Protein AF-A0A3M1QJX0-F1 (afdb_monomer)

Solvent-accessible surface area (backbone atoms only — not comparable to full-atom values): 4692 Å² total; per-residue (Å²): 112,66,52,76,44,77,38,100,75,57,67,60,66,70,38,75,47,75,45,71,44,55,94,65,46,46,88,49,65,35,44,25,31,25,74,41,58,28,44,93,64,100,63,49,51,91,93,53,71,51,9,28,36,34,36,58,74,59,76,53,69,72,51,48,53,36,49,53,52,50,50,52,56,51,52,62,69,69,76,111

pLDDT: mean 90.25, std 6.82, range [53.0, 97.56]

Foldseek 3Di:
DWDWDQDP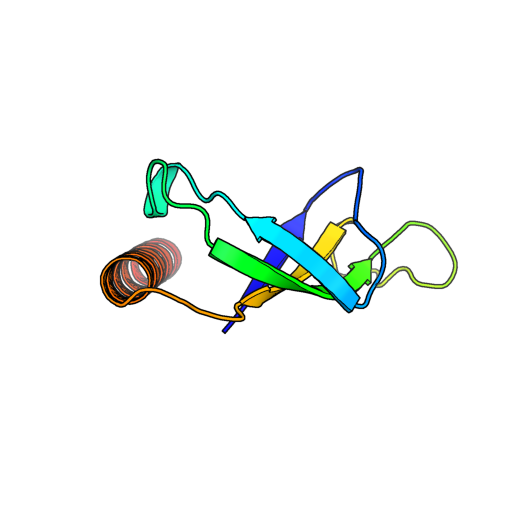DADDAQDWDWDDPCVQQNPHTFIKGFHAFADPDPRHDPPDHGTTIIDTDDAPPSSVVSVVVVVVVVVVVVVD

Mean predicted aligned error: 4.51 Å

Structure (mmCIF, N/CA/C/O backbone):
data_AF-A0A3M1QJX0-F1
#
_entry.id   AF-A0A3M1QJX0-F1
#
loop_
_atom_site.group_PDB
_atom_site.id
_atom_site.type_symbol
_atom_site.label_atom_id
_atom_site.label_alt_id
_atom_site.label_comp_id
_atom_site.label_asym_id
_atom_site.label_entity_id
_atom_site.label_seq_id
_atom_site.pdbx_PDB_ins_code
_atom_site.Cartn_x
_atom_site.Cartn_y
_atom_site.Cartn_z
_atom_site.occupancy
_atom_site.B_iso_or_equiv
_atom_site.auth_seq_id
_atom_site.auth_comp_id
_atom_site.auth_asym_id
_atom_site.auth_atom_id
_atom_site.pdbx_PDB_model_num
ATOM 1 N N . HIS A 1 1 ? -1.004 10.506 -1.977 1.00 80.25 1 HIS A N 1
ATOM 2 C CA . HIS A 1 1 ? -1.048 9.547 -0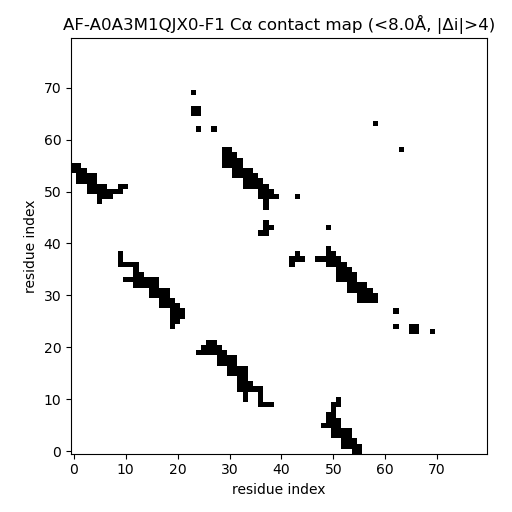.852 1.00 80.25 1 HIS A CA 1
ATOM 3 C C . HIS A 1 1 ? -0.700 8.163 -1.372 1.00 80.25 1 HIS A C 1
ATOM 5 O O . HIS A 1 1 ? -1.107 7.821 -2.478 1.00 80.25 1 HIS A O 1
ATOM 11 N N . GLY A 1 2 ? 0.095 7.395 -0.637 1.00 92.00 2 GLY A N 1
ATOM 12 C CA . GLY A 1 2 ? 0.554 6.090 -1.095 1.00 92.00 2 GLY A CA 1
ATOM 13 C C . GLY A 1 2 ? 1.341 5.363 -0.018 1.00 92.00 2 GLY A C 1
ATOM 14 O O . GLY A 1 2 ? 1.576 5.910 1.058 1.00 92.00 2 GLY A O 1
ATOM 15 N N . ALA A 1 3 ? 1.751 4.138 -0.321 1.00 92.81 3 ALA A N 1
ATOM 16 C CA . ALA A 1 3 ? 2.516 3.302 0.592 1.00 92.81 3 ALA A CA 1
ATOM 17 C C . ALA A 1 3 ? 3.589 2.512 -0.159 1.00 92.81 3 ALA A C 1
ATOM 19 O O . ALA A 1 3 ? 3.458 2.227 -1.353 1.00 92.81 3 ALA A O 1
ATOM 20 N N . PHE A 1 4 ? 4.645 2.135 0.558 1.00 93.75 4 PHE A N 1
ATOM 21 C CA . PHE A 1 4 ? 5.545 1.085 0.107 1.00 93.75 4 PHE A CA 1
ATOM 22 C C . PHE A 1 4 ? 5.089 -0.242 0.703 1.00 93.75 4 PHE A C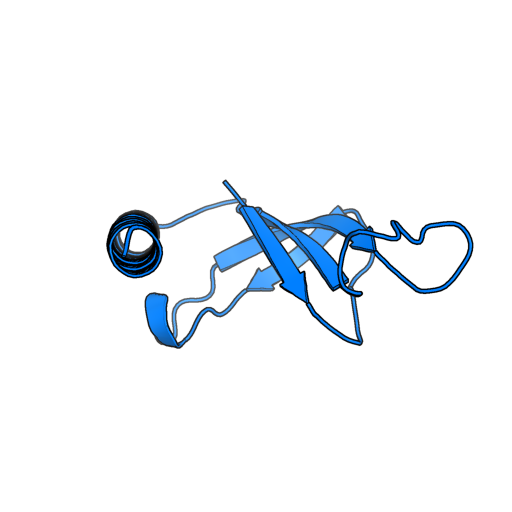 1
ATOM 24 O O . PHE A 1 4 ? 4.871 -0.350 1.907 1.00 93.75 4 PHE A O 1
ATOM 31 N N . LEU A 1 5 ? 4.944 -1.244 -0.152 1.00 93.69 5 LEU A N 1
ATOM 32 C CA . LEU A 1 5 ? 4.554 -2.591 0.222 1.00 93.69 5 LEU A CA 1
ATOM 33 C C . LEU A 1 5 ? 5.775 -3.480 0.071 1.00 93.69 5 LEU A C 1
ATOM 35 O O . LEU A 1 5 ? 6.202 -3.755 -1.053 1.00 93.69 5 LEU A O 1
ATOM 39 N N . GLU A 1 6 ? 6.329 -3.926 1.193 1.00 94.25 6 GLU A N 1
ATOM 40 C CA . GLU A 1 6 ? 7.305 -5.007 1.184 1.00 94.25 6 GLU A CA 1
ATOM 41 C C . GLU A 1 6 ? 6.597 -6.302 0.774 1.00 94.25 6 GLU A C 1
ATOM 43 O O . GLU A 1 6 ? 5.613 -6.721 1.384 1.00 94.25 6 GLU A O 1
ATOM 48 N N . THR A 1 7 ? 7.052 -6.908 -0.320 1.00 91.69 7 THR A N 1
ATOM 49 C CA . THR A 1 7 ? 6.455 -8.130 -0.859 1.00 91.69 7 THR A CA 1
ATOM 50 C C . THR A 1 7 ? 7.456 -8.879 -1.725 1.00 91.69 7 THR A C 1
ATOM 52 O O . THR A 1 7 ? 8.180 -8.292 -2.527 1.00 91.69 7 THR A O 1
ATOM 55 N N . ALA A 1 8 ? 7.445 -10.208 -1.621 1.00 89.88 8 ALA A N 1
ATOM 56 C CA . ALA A 1 8 ? 8.219 -11.082 -2.500 1.00 89.88 8 ALA A CA 1
ATOM 57 C C . ALA A 1 8 ? 7.665 -11.126 -3.938 1.00 89.88 8 ALA A C 1
ATOM 59 O O . ALA A 1 8 ? 8.332 -11.630 -4.840 1.00 89.88 8 ALA A O 1
ATOM 60 N N . ARG A 1 9 ? 6.436 -10.637 -4.158 1.00 90.12 9 ARG A N 1
ATOM 61 C CA . ARG A 1 9 ? 5.732 -10.693 -5.448 1.00 90.12 9 ARG A CA 1
ATOM 62 C C . ARG A 1 9 ? 5.213 -9.308 -5.847 1.00 90.12 9 ARG A C 1
ATOM 64 O O . ARG A 1 9 ? 4.002 -9.083 -5.832 1.00 90.12 9 ARG A O 1
ATOM 71 N N . PRO A 1 10 ? 6.101 -8.351 -6.166 1.00 91.12 10 PRO A N 1
ATOM 72 C CA . PRO A 1 10 ? 5.668 -7.045 -6.633 1.00 91.12 10 PRO A CA 1
ATOM 73 C C . PRO A 1 10 ? 4.992 -7.159 -7.999 1.00 91.12 10 PRO A C 1
ATOM 75 O O . PRO A 1 10 ? 5.398 -7.940 -8.861 1.00 91.12 10 PRO A O 1
ATOM 78 N N . THR A 1 11 ? 3.953 -6.356 -8.193 1.00 93.75 11 THR A N 1
ATOM 79 C CA . THR A 1 11 ? 3.232 -6.271 -9.466 1.00 93.75 11 THR A CA 1
ATOM 80 C C . THR A 1 11 ? 3.913 -5.256 -10.385 1.00 93.75 11 THR A C 1
ATOM 82 O O . THR A 1 11 ? 4.607 -4.351 -9.926 1.00 93.75 11 THR A O 1
ATOM 85 N N . LEU A 1 12 ? 3.733 -5.402 -11.698 1.00 91.62 12 LEU A N 1
ATOM 86 C CA . LEU A 1 12 ? 4.313 -4.501 -12.691 1.00 91.62 12 LEU A CA 1
ATOM 87 C C . LEU A 1 12 ? 3.894 -3.041 -12.475 1.00 91.62 12 LEU A C 1
ATOM 89 O O . LEU A 1 12 ? 2.759 -2.728 -12.116 1.00 91.62 12 LEU A O 1
ATOM 93 N N . ARG A 1 13 ? 4.816 -2.127 -12.782 1.00 93.44 13 ARG A N 1
ATOM 94 C CA . ARG A 1 13 ? 4.553 -0.686 -12.790 1.00 93.44 13 ARG A CA 1
ATOM 95 C C . ARG A 1 13 ? 3.340 -0.358 -13.670 1.00 93.44 13 ARG A C 1
ATOM 97 O O . ARG A 1 13 ? 3.206 -0.890 -14.767 1.00 93.44 13 ARG A O 1
ATOM 104 N N . ARG A 1 14 ? 2.520 0.593 -13.216 1.00 94.62 14 ARG A N 1
ATOM 105 C CA . ARG A 1 14 ? 1.227 1.034 -13.774 1.00 94.62 14 ARG A CA 1
ATOM 106 C C . ARG A 1 14 ? 0.069 0.050 -13.612 1.00 94.62 14 ARG A C 1
ATOM 108 O O . ARG A 1 14 ? -1.043 0.419 -13.976 1.00 94.62 14 ARG A O 1
ATOM 115 N N . ALA A 1 15 ? 0.288 -1.144 -13.062 1.00 96.25 15 ALA A N 1
ATOM 116 C CA . ALA A 1 15 ? -0.817 -2.037 -12.744 1.00 96.25 15 ALA A CA 1
ATOM 117 C C . ALA A 1 15 ? -1.729 -1.416 -11.679 1.00 96.25 15 ALA A C 1
ATOM 119 O O . ALA A 1 15 ? -1.247 -0.739 -10.766 1.00 96.25 15 ALA A O 1
ATOM 120 N N . ARG A 1 16 ? -3.031 -1.677 -11.806 1.00 96.44 16 ARG A N 1
ATOM 121 C CA . ARG A 1 16 ? -4.029 -1.389 -10.776 1.00 96.44 16 ARG A CA 1
ATOM 122 C C . ARG A 1 16 ? -4.204 -2.608 -9.885 1.00 96.44 16 ARG A C 1
ATOM 124 O O . ARG A 1 16 ? -4.232 -3.729 -10.389 1.00 96.44 16 ARG A O 1
ATOM 131 N N . ILE A 1 17 ? -4.300 -2.372 -8.587 1.00 95.31 17 ILE A N 1
ATOM 132 C CA . ILE A 1 17 ? -4.459 -3.392 -7.556 1.00 95.31 17 ILE A CA 1
ATOM 133 C C . ILE A 1 17 ? -5.501 -2.935 -6.536 1.00 95.31 17 ILE A C 1
ATOM 135 O O . ILE A 1 17 ? -5.754 -1.740 -6.385 1.00 95.31 17 ILE A O 1
ATOM 139 N N . GLU A 1 18 ? -6.040 -3.892 -5.793 1.00 94.88 18 GLU A N 1
ATOM 140 C CA . GLU A 1 18 ? -6.820 -3.637 -4.588 1.00 94.88 18 GLU A CA 1
ATOM 141 C C . GLU A 1 18 ? -5.943 -3.914 -3.366 1.00 94.88 18 GLU A C 1
ATOM 143 O O . GLU A 1 18 ? -5.397 -5.008 -3.208 1.00 94.88 18 GLU A O 1
ATOM 148 N N . LEU A 1 19 ? -5.755 -2.900 -2.525 1.00 93.44 19 LEU A N 1
ATOM 149 C CA . LEU A 1 19 ? -4.914 -2.975 -1.340 1.00 93.44 19 LEU A CA 1
ATOM 150 C C . LEU A 1 19 ? -5.773 -3.097 -0.083 1.00 93.44 19 LEU A C 1
ATOM 152 O O . LEU A 1 19 ? -6.462 -2.154 0.294 1.00 93.44 19 LEU A O 1
ATOM 156 N N . GLY A 1 20 ? -5.662 -4.227 0.609 1.00 92.94 20 GLY A N 1
ATOM 157 C CA . GLY A 1 20 ? -6.176 -4.372 1.968 1.00 92.94 20 GLY A CA 1
ATOM 158 C C . GLY A 1 20 ? -5.142 -3.935 3.003 1.00 92.94 20 GLY A C 1
ATOM 159 O O . GLY A 1 20 ? -3.970 -4.307 2.913 1.00 92.94 20 GLY A O 1
ATOM 160 N N . ILE A 1 21 ? -5.579 -3.194 4.024 1.00 91.00 21 ILE A N 1
ATOM 161 C CA . ILE A 1 21 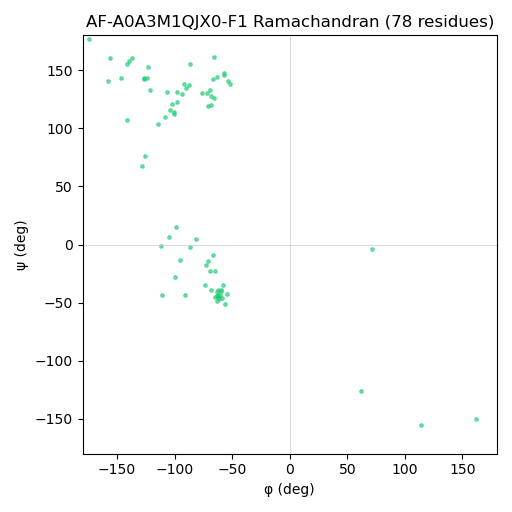? -4.767 -2.883 5.212 1.00 91.00 21 ILE A CA 1
ATOM 162 C C . ILE A 1 21 ? -5.566 -3.310 6.450 1.00 91.00 21 ILE A C 1
ATOM 164 O O . ILE A 1 21 ? -6.132 -2.456 7.132 1.00 91.00 21 ILE A O 1
ATOM 168 N N . PRO A 1 22 ? -5.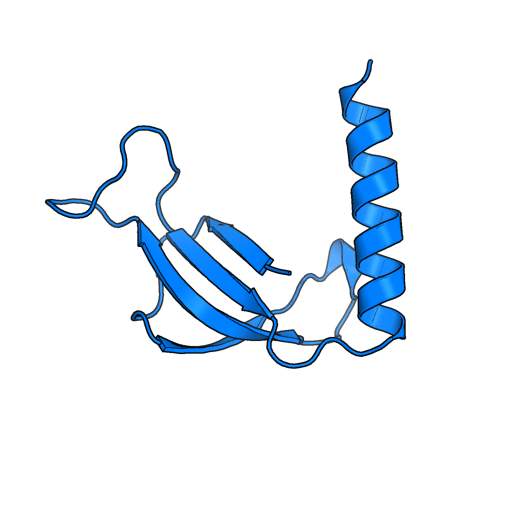639 -4.619 6.769 1.00 90.44 22 PRO A N 1
ATOM 169 C CA . PRO A 1 22 ? -6.654 -5.137 7.689 1.00 90.44 22 PRO A CA 1
ATOM 170 C C . PRO A 1 22 ? -6.653 -4.508 9.081 1.00 90.44 22 PRO A C 1
ATOM 172 O O . PRO A 1 22 ? -7.702 -4.290 9.673 1.00 90.44 22 PRO A O 1
ATOM 175 N N . ARG A 1 23 ? -5.472 -4.161 9.601 1.00 88.19 23 ARG A N 1
ATOM 176 C CA . ARG A 1 23 ? -5.342 -3.532 10.924 1.00 88.19 23 ARG A CA 1
ATOM 177 C C . ARG A 1 23 ? -5.797 -2.072 10.977 1.00 88.19 23 ARG A C 1
ATOM 179 O O . ARG A 1 23 ? -5.987 -1.565 12.073 1.00 88.19 23 ARG A O 1
ATOM 186 N N . VAL A 1 24 ? -5.922 -1.405 9.832 1.00 90.38 24 VAL A N 1
ATOM 187 C CA . VAL A 1 24 ? -6.260 0.026 9.744 1.00 90.38 24 VAL A CA 1
ATOM 188 C C . VAL A 1 24 ? -7.653 0.218 9.157 1.00 90.38 24 VAL A C 1
ATOM 190 O O . VAL A 1 24 ? -8.437 1.008 9.664 1.00 90.38 24 VAL A O 1
ATOM 193 N N . LEU A 1 25 ? -7.959 -0.532 8.101 1.00 89.81 25 LEU A N 1
ATOM 194 C CA . LEU A 1 25 ? -9.152 -0.371 7.274 1.00 89.81 25 LEU A CA 1
ATOM 195 C C . LEU A 1 25 ? -10.147 -1.531 7.410 1.00 89.81 25 LEU A C 1
ATOM 197 O O . LEU A 1 25 ? -11.195 -1.517 6.770 1.00 89.81 25 LEU A O 1
ATOM 201 N N . GLY A 1 26 ? -9.830 -2.554 8.211 1.00 90.25 26 GLY A N 1
ATOM 202 C CA . GLY A 1 26 ? -10.646 -3.762 8.295 1.00 90.25 26 GLY A CA 1
ATOM 203 C C . GLY A 1 26 ? -10.720 -4.478 6.945 1.00 90.25 26 GLY A C 1
ATOM 204 O O . GLY A 1 26 ? -9.699 -4.787 6.336 1.00 90.25 26 GLY A O 1
ATOM 205 N N . GLU A 1 27 ? -11.933 -4.736 6.467 1.00 89.69 27 GLU A N 1
ATOM 206 C CA . GLU A 1 27 ? -12.170 -5.427 5.191 1.00 89.69 27 GLU A CA 1
ATOM 207 C C . GLU A 1 27 ? -12.196 -4.483 3.978 1.00 89.69 27 GLU A C 1
ATOM 209 O O . GLU A 1 27 ? -12.328 -4.940 2.843 1.00 89.69 27 GLU A O 1
ATOM 214 N N . VAL A 1 28 ? -12.052 -3.169 4.186 1.00 89.31 28 VAL A N 1
ATOM 215 C CA . VAL A 1 28 ? -12.065 -2.197 3.089 1.00 89.31 28 VAL A CA 1
ATOM 216 C C . VAL A 1 28 ? -10.814 -2.359 2.225 1.00 89.31 28 VAL A C 1
ATOM 218 O O . VAL A 1 28 ? -9.678 -2.326 2.710 1.00 89.31 28 VAL A O 1
ATOM 221 N N . LEU A 1 29 ? -11.039 -2.490 0.919 1.00 92.38 29 LEU A N 1
ATOM 222 C CA . LEU A 1 29 ? -9.998 -2.526 -0.099 1.00 92.38 29 LEU A CA 1
ATOM 223 C C . LEU A 1 29 ? -9.836 -1.147 -0.743 1.00 92.38 29 LEU A C 1
ATOM 225 O O . LEU A 1 29 ? -10.810 -0.525 -1.167 1.00 92.38 29 LEU A O 1
ATOM 229 N N . LEU A 1 30 ? -8.594 -0.676 -0.837 1.00 93.50 30 LEU A N 1
ATOM 230 C CA . LEU A 1 30 ? -8.251 0.587 -1.480 1.00 93.50 30 LEU A CA 1
ATOM 231 C C . LEU A 1 30 ? -7.767 0.364 -2.915 1.00 93.50 30 LEU A C 1
ATOM 233 O O . LEU A 1 30 ? -6.758 -0.323 -3.106 1.00 93.50 30 LEU A O 1
ATOM 237 N N . PRO A 1 31 ? -8.403 0.980 -3.926 1.00 95.19 31 PRO A N 1
ATOM 238 C CA . PRO A 1 31 ? -7.872 0.966 -5.278 1.00 95.19 31 PRO A CA 1
ATOM 239 C C . PRO A 1 31 ? -6.556 1.745 -5.319 1.00 95.19 31 PRO A C 1
ATOM 241 O O . PRO A 1 31 ? -6.471 2.907 -4.902 1.00 95.19 31 PRO A O 1
ATOM 244 N N . ALA A 1 32 ? -5.515 1.096 -5.827 1.00 96.56 32 ALA A N 1
ATOM 245 C CA . ALA A 1 32 ? -4.182 1.663 -5.910 1.00 96.56 32 ALA A CA 1
ATOM 246 C C . ALA A 1 32 ? -3.494 1.301 -7.225 1.00 96.56 32 ALA A C 1
ATOM 248 O O . ALA A 1 32 ? -3.800 0.305 -7.880 1.00 96.56 32 ALA A O 1
ATOM 249 N N . ARG A 1 33 ? -2.502 2.105 -7.592 1.00 97.56 33 ARG A N 1
ATOM 250 C CA . ARG A 1 33 ? -1.697 1.931 -8.794 1.00 97.56 33 ARG A CA 1
ATOM 251 C C . ARG A 1 33 ? -0.229 1.793 -8.434 1.00 97.56 33 ARG A C 1
ATOM 253 O O . ARG A 1 33 ? 0.315 2.607 -7.693 1.00 97.56 33 ARG A O 1
ATOM 260 N N . VAL A 1 34 ? 0.447 0.805 -9.010 1.00 96.81 34 VAL A N 1
ATOM 261 C CA . VAL A 1 34 ? 1.888 0.617 -8.809 1.00 96.81 34 VAL A CA 1
ATOM 262 C C . VAL A 1 34 ? 2.662 1.718 -9.534 1.00 96.81 34 VAL A C 1
ATOM 264 O O . VAL A 1 34 ? 2.611 1.822 -10.761 1.00 96.81 34 VAL A O 1
ATOM 267 N N .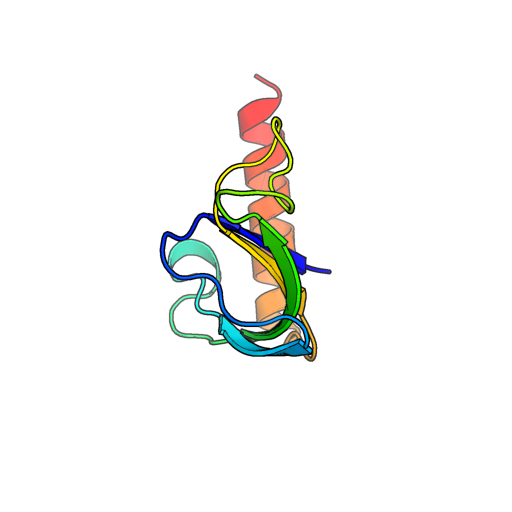 VAL A 1 35 ? 3.430 2.526 -8.805 1.00 96.19 35 VAL A N 1
ATOM 268 C CA . VAL A 1 35 ? 4.227 3.622 -9.387 1.00 96.19 35 VAL A CA 1
ATOM 269 C C . VAL A 1 35 ? 5.697 3.251 -9.573 1.00 96.19 35 VAL A C 1
ATOM 271 O O . VAL A 1 35 ? 6.342 3.742 -10.510 1.00 96.19 35 VAL A O 1
ATOM 274 N N . SER A 1 36 ? 6.210 2.337 -8.748 1.00 93.75 36 SER A N 1
ATOM 275 C CA . SER A 1 36 ? 7.554 1.769 -8.865 1.00 93.75 36 SER A CA 1
ATOM 276 C C . SER A 1 36 ? 7.646 0.394 -8.199 1.00 93.75 36 SER A C 1
ATOM 278 O O . SER A 1 36 ? 6.821 0.032 -7.363 1.00 93.75 36 SER A O 1
ATOM 280 N N . THR A 1 37 ? 8.667 -0.372 -8.572 1.00 93.38 37 THR A N 1
ATOM 281 C CA . THR A 1 37 ? 9.001 -1.671 -7.979 1.00 93.38 37 THR A CA 1
ATOM 282 C C . THR A 1 37 ? 10.454 -1.653 -7.536 1.00 93.38 37 THR A C 1
ATOM 284 O O . THR A 1 37 ? 11.294 -1.086 -8.237 1.00 93.38 37 THR A O 1
ATOM 287 N N . ASN A 1 38 ? 10.751 -2.295 -6.412 1.00 91.88 38 ASN A N 1
ATOM 288 C CA . ASN A 1 38 ? 12.108 -2.577 -5.975 1.00 91.88 38 ASN A CA 1
ATOM 289 C C . ASN A 1 38 ? 12.315 -4.092 -5.977 1.00 91.88 38 ASN A C 1
ATOM 291 O O . ASN A 1 38 ? 11.797 -4.795 -5.112 1.00 91.88 38 ASN A O 1
ATOM 295 N N . VAL A 1 39 ? 13.015 -4.600 -6.984 1.00 86.69 39 VAL A N 1
ATOM 296 C CA . VAL A 1 39 ? 13.235 -6.038 -7.193 1.00 86.69 39 VAL A CA 1
ATOM 297 C C . VAL A 1 39 ? 14.730 -6.333 -7.255 1.00 86.69 39 VAL A C 1
ATOM 299 O O . VAL A 1 39 ? 15.491 -5.452 -7.666 1.00 86.69 39 VAL A O 1
ATOM 302 N N . PRO A 1 40 ? 15.163 -7.556 -6.895 1.00 80.69 40 PRO A N 1
AT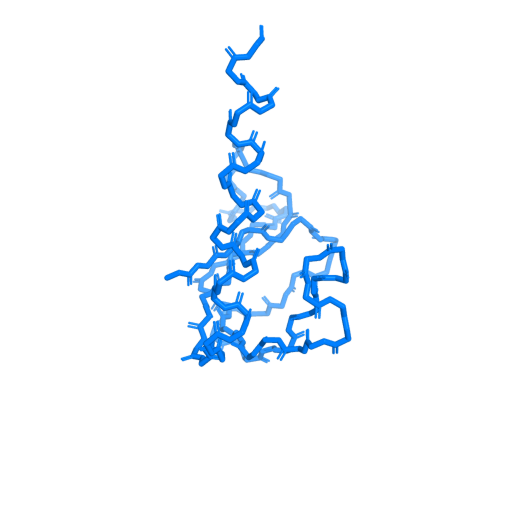OM 303 C CA . PRO A 1 40 ? 16.546 -7.976 -7.087 1.00 80.69 40 PRO A CA 1
ATOM 304 C C . PRO A 1 40 ? 17.018 -7.742 -8.532 1.00 80.69 40 PRO A C 1
ATOM 306 O O . PRO A 1 40 ? 16.284 -8.016 -9.483 1.00 80.69 40 PRO A O 1
ATOM 309 N N . GLY A 1 41 ? 18.252 -7.259 -8.698 1.00 79.94 41 GLY A N 1
ATOM 310 C CA . GLY A 1 41 ? 18.876 -6.999 -10.002 1.00 79.94 41 GLY A CA 1
ATOM 311 C C . GLY A 1 41 ? 19.144 -5.515 -10.268 1.00 79.94 41 GLY A C 1
ATOM 312 O O . GLY A 1 41 ? 19.267 -4.718 -9.342 1.00 79.94 41 GLY A O 1
ATOM 313 N N . ASN A 1 42 ? 19.221 -5.130 -11.546 1.00 72.56 42 ASN A N 1
ATOM 314 C CA . ASN A 1 42 ? 19.654 -3.789 -11.982 1.00 72.56 42 ASN A CA 1
ATOM 315 C C . ASN A 1 42 ? 18.702 -2.637 -11.602 1.00 72.56 42 ASN A C 1
ATOM 317 O O . ASN A 1 42 ? 19.042 -1.474 -11.800 1.00 72.56 42 ASN A O 1
ATOM 321 N N . LEU A 1 43 ? 17.509 -2.944 -11.086 1.00 70.81 43 LEU A N 1
ATOM 322 C CA . LEU A 1 43 ? 16.523 -1.963 -10.616 1.00 70.81 43 LEU A CA 1
ATOM 323 C C . LEU A 1 43 ? 16.452 -1.889 -9.082 1.00 70.81 43 LEU A C 1
ATOM 325 O O . LEU A 1 43 ? 15.581 -1.199 -8.550 1.00 70.81 43 LEU A O 1
ATOM 329 N N . SER A 1 44 ? 17.351 -2.593 -8.386 1.00 80.62 44 SER A N 1
ATOM 330 C CA . SER A 1 44 ? 17.397 -2.614 -6.929 1.00 80.62 44 SER A CA 1
ATOM 331 C C . SER A 1 44 ? 17.907 -1.287 -6.371 1.00 80.62 44 SER A C 1
ATOM 333 O O . SER A 1 44 ? 18.937 -0.752 -6.784 1.00 80.62 44 SER A O 1
ATOM 335 N N . ARG A 1 45 ? 17.166 -0.757 -5.404 1.00 83.31 45 ARG A N 1
ATOM 336 C CA . ARG A 1 45 ? 17.534 0.385 -4.578 1.00 83.31 45 ARG A CA 1
ATOM 337 C C . ARG A 1 45 ? 18.034 -0.171 -3.243 1.00 83.31 45 ARG A C 1
ATOM 339 O O . ARG A 1 45 ? 17.223 -0.723 -2.501 1.00 83.31 45 ARG A O 1
ATOM 346 N N . PRO A 1 46 ? 19.328 -0.009 -2.911 1.00 80.56 46 PRO A N 1
ATOM 347 C CA . PRO A 1 46 ? 19.961 -0.727 -1.799 1.00 80.56 46 PRO A CA 1
ATOM 348 C C . PRO A 1 46 ? 19.402 -0.361 -0.417 1.00 80.56 46 PRO A C 1
ATOM 350 O O . PRO A 1 46 ? 19.484 -1.163 0.503 1.00 80.56 46 PRO A O 1
ATOM 353 N N . ASN A 1 47 ? 18.790 0.818 -0.281 1.00 84.06 47 ASN A N 1
ATOM 354 C CA . ASN A 1 47 ? 18.218 1.302 0.980 1.00 84.06 47 ASN A CA 1
ATOM 355 C C . ASN A 1 47 ? 16.697 1.083 1.079 1.00 84.06 47 ASN A C 1
ATOM 357 O O . ASN A 1 47 ? 16.038 1.719 1.897 1.00 84.06 47 ASN A O 1
ATOM 361 N N . LEU A 1 48 ? 16.119 0.244 0.216 1.00 83.56 48 LEU A N 1
ATOM 362 C CA . LEU A 1 48 ? 14.695 -0.091 0.226 1.00 83.56 48 LEU A CA 1
ATOM 363 C C . LEU A 1 48 ? 14.522 -1.615 0.279 1.00 83.56 48 LEU A C 1
ATOM 365 O O . LEU A 1 48 ? 15.262 -2.329 -0.401 1.00 83.56 48 LEU A O 1
ATOM 369 N N . PRO A 1 49 ? 13.525 -2.127 1.021 1.00 89.06 49 PRO A N 1
ATOM 370 C CA . PRO A 1 49 ? 13.184 -3.542 0.974 1.00 89.06 49 PRO A CA 1
ATOM 371 C C . PRO A 1 49 ? 12.641 -3.925 -0.408 1.00 89.06 49 PRO A C 1
ATOM 373 O O . PRO A 1 49 ? 12.236 -3.067 -1.201 1.00 89.06 49 PRO A O 1
ATOM 376 N N . HIS A 1 50 ? 12.638 -5.219 -0.725 1.00 92.25 50 HIS A N 1
ATOM 377 C CA . HIS A 1 50 ? 12.034 -5.696 -1.968 1.00 92.25 50 HIS A CA 1
ATOM 378 C C . HIS A 1 50 ? 10.512 -5.548 -1.914 1.00 92.25 50 HIS A C 1
ATOM 380 O O . HIS A 1 50 ? 9.870 -5.903 -0.927 1.00 92.25 50 HIS A O 1
ATOM 386 N N . GLY A 1 51 ? 9.922 -5.010 -2.976 1.00 95.00 51 GLY A N 1
ATOM 387 C CA . GLY A 1 51 ? 8.504 -4.695 -2.968 1.00 95.00 51 GLY A CA 1
ATOM 388 C C . GLY A 1 51 ? 8.077 -3.711 -4.043 1.00 95.00 51 GLY A C 1
ATOM 389 O O . GLY A 1 51 ? 8.654 -3.6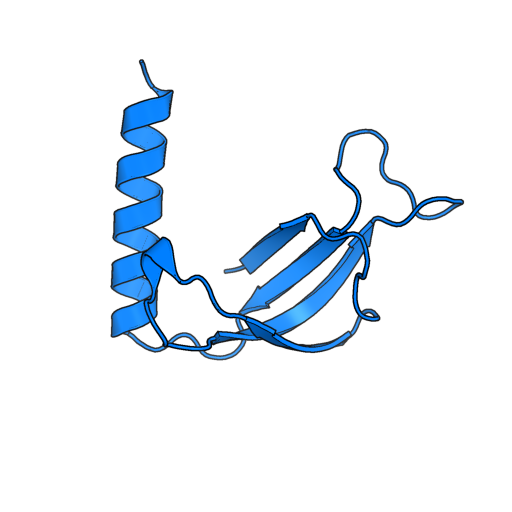52 -5.132 1.00 95.00 51 GLY A O 1
ATOM 390 N N . MET A 1 52 ? 7.037 -2.938 -3.747 1.00 95.50 52 MET A N 1
ATOM 391 C CA . MET A 1 52 ? 6.475 -1.962 -4.676 1.00 95.50 52 MET A CA 1
ATOM 392 C C . MET A 1 52 ? 5.928 -0.727 -3.972 1.00 95.50 52 MET A C 1
ATOM 394 O O . MET A 1 52 ? 5.327 -0.822 -2.906 1.00 95.50 52 MET A O 1
ATOM 398 N N . ALA A 1 53 ? 6.102 0.435 -4.598 1.00 95.31 53 ALA A N 1
ATOM 399 C CA . ALA A 1 53 ? 5.420 1.650 -4.185 1.00 95.31 53 ALA A CA 1
ATOM 400 C C . ALA A 1 53 ? 4.093 1.763 -4.932 1.00 95.31 53 ALA A C 1
ATOM 402 O O . ALA A 1 53 ? 4.038 1.589 -6.157 1.00 95.31 53 ALA A O 1
ATOM 403 N N . VAL A 1 54 ? 3.041 2.095 -4.195 1.00 96.44 54 VAL A N 1
ATOM 404 C CA . VAL A 1 54 ? 1.693 2.251 -4.727 1.00 96.44 54 VAL A CA 1
ATOM 405 C C . VAL A 1 54 ? 1.150 3.632 -4.397 1.00 96.44 54 VAL A C 1
ATOM 407 O O . VAL A 1 54 ? 1.410 4.182 -3.329 1.00 96.44 54 VAL A O 1
ATOM 410 N N . GLU A 1 55 ? 0.399 4.190 -5.332 1.00 96.75 55 GLU A N 1
ATOM 411 C CA . GLU A 1 55 ? -0.357 5.426 -5.176 1.00 96.75 55 GLU A CA 1
ATOM 412 C C . GLU A 1 55 ? -1.838 5.077 -5.060 1.00 96.75 55 GLU A C 1
ATOM 414 O O . GLU A 1 55 ? -2.342 4.288 -5.858 1.00 96.75 55 GLU A O 1
ATOM 419 N N . PHE A 1 56 ? -2.529 5.635 -4.070 1.00 95.12 56 PHE A N 1
ATOM 420 C CA . PHE A 1 56 ? -3.963 5.404 -3.896 1.00 95.12 56 PHE A CA 1
ATOM 421 C C . PHE A 1 56 ? -4.749 6.227 -4.929 1.00 95.12 56 PHE A C 1
ATOM 423 O O . PHE A 1 56 ? -4.485 7.419 -5.076 1.00 95.12 56 PHE A O 1
ATOM 430 N N . GLU A 1 57 ? -5.689 5.607 -5.652 1.00 94.12 57 GLU A N 1
ATOM 431 C CA . GLU A 1 57 ? -6.444 6.272 -6.731 1.00 94.12 57 GLU A CA 1
ATOM 432 C C . GLU A 1 57 ? -7.748 6.914 -6.225 1.00 94.12 57 GLU A C 1
ATOM 434 O O . GLU A 1 57 ? -8.058 8.045 -6.588 1.00 94.12 57 GLU A O 1
ATOM 439 N N . ALA A 1 58 ? -8.500 6.217 -5.370 1.00 89.94 58 ALA A N 1
ATOM 440 C CA . ALA A 1 58 ? -9.732 6.722 -4.766 1.00 89.94 58 ALA A CA 1
ATOM 441 C C . ALA A 1 58 ? -9.807 6.251 -3.312 1.00 89.94 58 ALA A C 1
ATOM 443 O O . ALA A 1 58 ? -10.025 5.071 -3.049 1.00 89.94 58 ALA A O 1
ATOM 444 N N . VAL A 1 59 ? -9.587 7.169 -2.371 1.00 90.38 59 VAL A N 1
ATOM 445 C CA . VAL A 1 59 ? -9.622 6.875 -0.933 1.00 90.38 59 VAL A CA 1
ATOM 446 C C . VAL A 1 59 ? -10.975 7.334 -0.384 1.00 90.38 59 VAL A C 1
ATOM 448 O O . VAL A 1 59 ? -11.228 8.540 -0.381 1.00 90.38 59 VAL A O 1
ATOM 451 N N . PRO A 1 60 ? -11.861 6.419 0.056 1.00 89.81 60 PRO A N 1
ATOM 452 C CA . PRO A 1 60 ? -13.093 6.793 0.748 1.00 89.81 60 PRO A CA 1
ATOM 453 C C . PRO A 1 60 ? -12.787 7.634 1.991 1.00 89.81 60 PRO A C 1
ATOM 455 O O . PRO A 1 60 ? -11.767 7.411 2.641 1.00 89.81 60 PRO A O 1
ATOM 458 N N . ALA A 1 61 ? -13.674 8.564 2.353 1.00 90.44 61 ALA A N 1
ATOM 459 C CA . ALA A 1 61 ? -13.457 9.465 3.492 1.00 90.44 61 ALA A CA 1
ATOM 460 C C . ALA A 1 61 ? -13.164 8.703 4.799 1.00 90.44 61 ALA A C 1
ATOM 462 O O . ALA A 1 61 ? -12.218 9.029 5.508 1.00 90.44 61 ALA A O 1
ATOM 463 N N . GLU A 1 62 ? -13.905 7.623 5.049 1.00 88.19 62 GLU A N 1
ATOM 464 C CA . GLU A 1 62 ? -13.720 6.734 6.205 1.00 88.19 62 GLU A CA 1
ATOM 465 C C . GLU A 1 62 ? -12.319 6.101 6.234 1.00 88.19 62 GLU A C 1
ATOM 467 O O . GLU A 1 62 ? -11.687 5.998 7.286 1.00 88.19 62 GLU A O 1
ATOM 472 N N . ALA A 1 63 ? -11.796 5.711 5.067 1.00 90.88 63 ALA A N 1
ATOM 473 C CA . ALA A 1 63 ? -10.457 5.149 4.951 1.00 90.88 63 ALA A CA 1
ATOM 474 C C . ALA A 1 63 ? -9.368 6.217 5.110 1.00 90.88 63 ALA A C 1
ATOM 476 O O . ALA A 1 63 ? -8.317 5.929 5.680 1.00 90.88 63 ALA A O 1
ATOM 477 N N . ALA A 1 64 ? -9.609 7.441 4.629 1.00 91.88 64 ALA A N 1
ATOM 478 C CA . ALA A 1 64 ? -8.693 8.563 4.810 1.00 91.88 64 ALA A CA 1
ATOM 479 C C . ALA A 1 64 ? -8.544 8.913 6.297 1.00 91.88 64 ALA A C 1
ATOM 481 O O . ALA A 1 64 ? -7.422 8.952 6.795 1.00 91.88 64 ALA A O 1
ATOM 482 N N . GLU A 1 65 ? -9.657 9.053 7.021 1.00 92.88 65 GLU A N 1
ATOM 483 C CA . GLU A 1 65 ? -9.654 9.339 8.461 1.00 92.88 65 GLU A CA 1
ATOM 484 C C . GLU A 1 65 ? -8.956 8.225 9.261 1.00 92.88 65 GLU A C 1
ATOM 486 O O . GLU A 1 65 ? -8.123 8.493 10.129 1.00 92.88 65 GLU A O 1
ATOM 491 N N . ALA A 1 66 ? -9.237 6.957 8.939 1.00 92.56 66 ALA A N 1
ATOM 492 C CA . ALA A 1 66 ? -8.586 5.821 9.587 1.00 92.56 66 ALA A CA 1
ATOM 493 C C . ALA A 1 66 ? -7.068 5.784 9.332 1.00 92.56 66 ALA A C 1
ATOM 495 O O . ALA A 1 66 ? -6.298 5.502 10.254 1.00 92.56 66 ALA A O 1
ATOM 496 N N . LEU A 1 67 ? -6.630 6.088 8.103 1.00 92.31 67 LEU A N 1
ATOM 497 C CA . LEU A 1 67 ? -5.212 6.185 7.751 1.00 92.31 67 LEU A CA 1
ATOM 498 C C . LEU A 1 67 ? -4.524 7.340 8.482 1.00 92.31 67 LEU A C 1
ATOM 500 O O . LEU A 1 67 ? -3.439 7.140 9.021 1.00 92.31 67 LEU A O 1
ATOM 504 N N . GLU A 1 68 ? -5.138 8.522 8.523 1.00 93.62 68 GLU A N 1
ATOM 505 C CA . GLU A 1 68 ? -4.592 9.693 9.216 1.00 93.62 68 GLU A CA 1
ATOM 506 C C . GLU A 1 68 ? -4.438 9.436 10.717 1.00 93.62 68 GLU A C 1
ATOM 508 O O . GLU A 1 68 ? -3.358 9.657 11.269 1.00 93.62 68 GLU A O 1
ATOM 513 N N . ARG A 1 69 ? -5.470 8.875 11.361 1.00 94.19 69 ARG A N 1
ATOM 514 C CA . ARG A 1 69 ? -5.406 8.478 12.774 1.00 94.19 69 ARG A CA 1
ATOM 515 C C . ARG A 1 69 ? -4.292 7.464 13.025 1.00 94.19 69 ARG A C 1
ATOM 517 O O . ARG A 1 69 ? -3.510 7.632 13.956 1.00 94.19 69 ARG A O 1
ATOM 524 N N . TYR A 1 70 ? -4.184 6.440 12.179 1.00 92.81 70 TYR A N 1
ATOM 525 C CA . TYR A 1 70 ? -3.135 5.431 12.313 1.00 92.81 70 TYR A CA 1
ATOM 526 C C . TYR A 1 70 ? -1.728 6.028 12.172 1.00 92.81 70 TYR A C 1
ATOM 528 O O . TYR A 1 70 ? -0.832 5.687 12.944 1.00 92.81 70 TYR A O 1
ATOM 536 N N . LEU A 1 71 ? -1.515 6.925 11.203 1.00 92.38 71 LEU A N 1
ATOM 537 C CA . LEU A 1 71 ? -0.226 7.594 11.017 1.00 92.38 71 LEU A CA 1
ATOM 538 C C . LEU A 1 71 ? 0.137 8.445 12.237 1.00 92.38 71 LEU A C 1
ATOM 540 O O . LEU A 1 71 ? 1.252 8.317 12.741 1.00 92.38 71 LEU A O 1
ATOM 544 N N . TRP A 1 72 ? -0.818 9.216 12.764 1.00 94.00 72 TRP A N 1
ATOM 545 C CA . TRP A 1 72 ? -0.633 9.999 13.985 1.00 94.00 72 TRP A CA 1
ATOM 546 C C . TRP A 1 72 ? -0.204 9.119 15.169 1.00 94.00 72 TRP A C 1
ATOM 548 O O . TRP A 1 72 ? 0.792 9.401 15.833 1.00 94.00 72 TRP A O 1
ATOM 558 N N . GLU A 1 73 ? -0.924 8.023 15.434 1.00 93.44 73 GLU A N 1
ATOM 559 C CA . GLU A 1 73 ? -0.609 7.096 16.532 1.00 93.44 73 GLU A CA 1
ATOM 560 C C . GLU A 1 73 ? 0.795 6.487 16.388 1.00 93.44 73 GLU A C 1
ATOM 562 O O . GLU A 1 73 ? 1.533 6.354 17.369 1.00 93.44 73 GLU A O 1
ATOM 567 N N . ARG A 1 74 ? 1.191 6.137 15.157 1.00 91.19 74 ARG A N 1
ATOM 568 C CA . ARG A 1 74 ? 2.518 5.578 14.868 1.00 91.19 74 ARG A CA 1
ATOM 569 C C . ARG A 1 74 ? 3.637 6.595 15.056 1.00 91.19 74 ARG A C 1
ATOM 571 O O . ARG A 1 74 ? 4.686 6.211 15.567 1.00 91.19 74 ARG A O 1
ATOM 578 N N . GLU A 1 75 ? 3.427 7.850 14.671 1.00 91.81 75 GLU A N 1
ATOM 579 C CA . GLU A 1 75 ? 4.397 8.928 14.887 1.00 91.81 75 GLU A CA 1
ATOM 580 C C . GLU A 1 75 ? 4.634 9.170 16.380 1.00 91.81 75 GLU A C 1
ATOM 582 O O . GLU A 1 75 ? 5.784 9.222 16.814 1.00 91.81 75 GLU A O 1
ATOM 587 N N . GLN A 1 76 ? 3.568 9.213 17.186 1.00 92.81 76 GLN A N 1
ATOM 588 C CA . GLN A 1 76 ? 3.687 9.368 18.640 1.00 92.81 76 GLN A CA 1
ATOM 589 C C . GLN A 1 76 ? 4.445 8.200 19.287 1.00 92.81 76 GLN A C 1
ATOM 591 O O . GLN A 1 76 ? 5.270 8.413 20.170 1.00 92.81 76 GLN A O 1
ATOM 596 N N . ALA A 1 77 ? 4.213 6.968 18.826 1.00 90.62 77 ALA A N 1
ATOM 597 C CA . ALA A 1 77 ? 4.900 5.786 19.348 1.00 90.62 77 ALA A CA 1
ATOM 598 C C . ALA A 1 77 ? 6.398 5.724 18.991 1.00 90.62 77 ALA A C 1
ATOM 600 O O . ALA A 1 77 ? 7.142 5.005 19.650 1.00 90.62 77 ALA A O 1
ATOM 601 N N . LEU A 1 78 ? 6.827 6.417 17.931 1.00 83.81 78 LEU A N 1
ATOM 602 C CA . LEU A 1 78 ? 8.220 6.456 17.467 1.00 83.81 78 LEU A CA 1
ATOM 603 C C . LEU A 1 78 ? 9.007 7.658 18.008 1.00 83.81 78 LEU A C 1
ATOM 605 O O . LEU A 1 78 ? 10.227 7.683 17.880 1.00 83.81 78 LEU A O 1
ATOM 609 N N . ALA A 1 79 ? 8.325 8.653 18.577 1.00 76.12 79 ALA A N 1
ATOM 610 C CA . ALA A 1 79 ? 8.938 9.835 19.181 1.00 76.12 79 ALA A CA 1
ATOM 611 C C . ALA A 1 79 ? 9.449 9.601 20.623 1.00 76.12 79 ALA A C 1
ATOM 613 O O . ALA A 1 79 ? 9.891 10.551 21.271 1.00 76.12 79 ALA A O 1
ATOM 614 N N . VAL A 1 80 ? 9.373 8.358 21.115 1.00 53.00 80 VAL A N 1
ATOM 615 C CA . VAL A 1 80 ? 9.826 7.889 22.438 1.00 53.00 80 VAL A CA 1
ATOM 616 C C . VAL A 1 80 ? 11.108 7.084 22.283 1.00 53.00 80 VAL A C 1
ATOM 618 O O . VAL A 1 80 ? 12.031 7.304 23.098 1.00 53.00 80 VAL A O 1
#

Sequence (80 aa):
HGAFLETARPTLRRARIELGIPRVLGEVLLPARVVSTNVPGNLSRPNLPH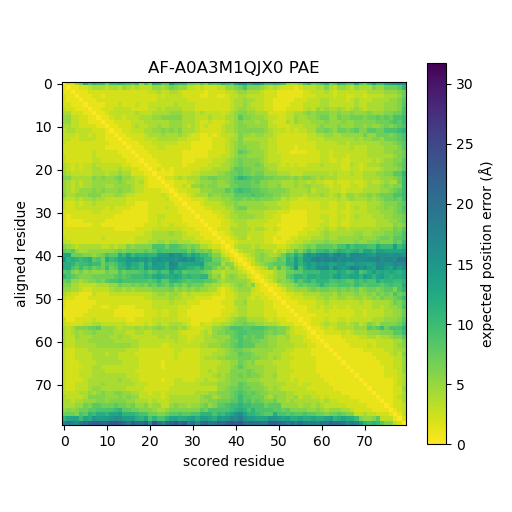GMAVEFEAVPAEAAEALERYLWEREQALAV

Nearest PDB structures (foldseek):
  7lkn-assembly2_D  TM=6.346E-01  e=5.272E-02  Xanthomonas citri pv. citri str. 306
  3dsg-assembly2_B  TM=5.430E-01  e=7.602E-02  Xanthomonas campestris pv. campestris
  5vx6-assembly1_A  TM=5.714E-01  e=2.312E+00  Bacillus subtilis subsp. subtilis str. 168
  4izo-assembly1_A  TM=2.956E-01  e=6.520E+00  Burkholderia thailandensis E264

Radius of gyration: 13.84 Å; Cα contacts (8 Å, |Δi|>4): 129; chains: 1; bounding box: 34×21×36 Å

Secondary structure (DSSP, 8-state):
-EEEEE-SSPPPTT-EEEEE-HHHHTTPEEEEEEEEEE-SSTT--TTS-SEEEEEES---HHHHHHHHHHHHHHHHHH--